Protein AF-A0A966C0I0-F1 (afdb_monomer)

Sequence (164 aa):
MEEDKKNITAEIEAFLFVYGEPLEVKKISKMLSRPLSGGQAKGEKVSEAEVKEAVSELQKKYSEGGGLNLIFSDSPAGQKVQLATKSEFAPLMEEFIKDEFKEDLTPASLETLSLIAYLGPISRAQIDYYRGVNSSFILRNLLMRGLVERYTDPQRANVYFYQA

pLDDT: mean 83.88, std 13.11, range [39.31, 97.12]

Secondary structure (DSSP, 8-state):
-HHHHHHHHHHHHHHHHHH-S-EEHHHHHHHHTSPPTTS--------HHHHHHHHHHHHHHHHHSSSEEEEEEEETTEEEEEEEE-GGGHHHHHHHHHHHT-SPPPHHHHHHHHHHHHH-SEEHHHHHHHHSS--HHHHHHHHHTTS-EEEE-SS-TT-EEEE-

Foldseek 3Di:
DVVVLVVLLVVVVVVQVVVQDWDALVRSQVVLLDDDPPDPDDSDRQDSVSSVVSLVVNQVVVVVDDQKHWDWDADPVGITIHIDGDPVCVVVVVVVLCVVPVDDQDPLLVLLLVCQAVVPQAWQVVSCVVSVHHCVVSVVVCVSNVSKDWDADPVHRVTIGIHD

Nearest PDB structures (foldseek):
  4i98-assembly1_B  TM=5.656E-01  e=8.394E-10  Streptococcus pneumoniae P1031
  2z99-assembly1_A-2  TM=4.935E-01  e=3.083E-09  Mycobacterium tuberculosis
  4i98-assembly1_C  TM=4.651E-01  e=7.942E-09  Streptococcus pneumoniae P1031
  3w6j-assembly1_C  TM=4.905E-01  e=1.352E-08  Geobacillus stearothermophilus
  1t6s-assembly1_A  TM=5.107E-01  e=9.520E-08  Chlorobaculum tepidum TLS

Radius of gyration: 20.02 Å; Cα contacts (8 Å, |Δi|>4): 180; chains: 1; bounding box: 36×40×54 Å

Solvent-accessible surface area (backbone atoms only — not comparable to full-atom values): 9452 Å² total; per-residue (Å²): 108,72,68,58,49,55,50,52,36,52,51,50,51,51,51,37,63,74,63,74,51,76,40,41,50,69,57,49,26,56,56,67,36,47,67,61,94,87,60,99,56,81,71,53,76,49,47,62,64,57,53,53,52,32,51,53,49,50,42,49,56,30,70,77,44,82,65,44,34,71,48,79,45,83,49,101,92,44,54,23,43,27,73,41,70,35,76,89,48,45,69,61,52,50,50,52,50,47,63,76,56,60,66,74,76,49,73,70,44,49,51,53,50,52,48,31,61,72,57,40,80,36,37,62,71,56,54,23,60,77,68,73,46,91,48,66,70,50,52,52,50,37,41,76,70,67,60,33,50,76,47,67,39,93,90,39,83,89,42,52,31,32,34,92

Structure (mmCIF, N/CA/C/O backbone):
data_AF-A0A966C0I0-F1
#
_entry.id   AF-A0A966C0I0-F1
#
loop_
_atom_site.group_PDB
_atom_site.id
_atom_site.type_symbol
_atom_site.label_atom_id
_atom_site.label_alt_id
_atom_site.label_comp_id
_atom_site.label_asym_id
_atom_site.label_entity_id
_atom_site.label_seq_id
_atom_site.pdbx_PDB_ins_code
_atom_site.Cartn_x
_atom_site.Cartn_y
_atom_site.Cartn_z
_atom_site.occupancy
_atom_site.B_iso_or_equiv
_atom_site.auth_seq_id
_atom_site.auth_comp_id
_atom_site.auth_asym_id
_atom_site.auth_atom_id
_atom_site.pdbx_PDB_model_num
ATOM 1 N N . MET A 1 1 ? -9.831 8.844 32.100 1.00 49.19 1 MET A N 1
ATOM 2 C CA . MET A 1 1 ? -10.895 8.444 31.149 1.00 49.19 1 MET A CA 1
ATOM 3 C C . MET A 1 1 ? -10.847 9.255 29.855 1.00 49.19 1 MET A C 1
ATOM 5 O O . MET A 1 1 ? -10.620 8.641 28.827 1.00 49.19 1 MET A O 1
ATOM 9 N N . GLU A 1 2 ? -11.012 10.587 29.849 1.00 46.84 2 GLU A N 1
ATOM 10 C CA . GLU A 1 2 ? -10.865 11.391 28.606 1.00 46.84 2 GLU A CA 1
ATOM 11 C C . GLU A 1 2 ? -9.419 11.462 28.088 1.00 46.84 2 GLU A C 1
ATOM 13 O O . GLU A 1 2 ? -9.184 11.420 26.883 1.00 46.84 2 GLU A O 1
ATOM 18 N N . GLU A 1 3 ? -8.446 11.531 28.995 1.00 55.34 3 GLU A N 1
ATOM 19 C CA . GLU A 1 3 ? -7.019 11.595 28.654 1.00 55.34 3 GLU A CA 1
ATOM 20 C C . GLU A 1 3 ? -6.504 10.258 28.092 1.00 55.34 3 GLU A C 1
ATOM 22 O O . GLU A 1 3 ? -5.783 10.236 27.098 1.00 55.34 3 GLU A O 1
ATOM 27 N N . ASP A 1 4 ? -6.989 9.140 28.644 1.00 58.44 4 ASP A N 1
ATOM 28 C CA . ASP A 1 4 ? -6.677 7.787 28.165 1.00 58.44 4 ASP A CA 1
ATOM 29 C C . ASP A 1 4 ? -7.280 7.521 26.774 1.00 58.44 4 ASP A C 1
ATOM 31 O O . ASP A 1 4 ? -6.615 6.959 25.905 1.00 58.44 4 ASP A O 1
ATOM 35 N N . LYS A 1 5 ? -8.515 7.988 26.521 1.00 59.31 5 LYS A N 1
ATOM 36 C CA . LYS A 1 5 ? -9.158 7.886 25.198 1.00 59.31 5 LYS A CA 1
ATOM 37 C C . LYS A 1 5 ? -8.417 8.696 24.134 1.00 59.31 5 LYS A C 1
ATOM 39 O O . LYS A 1 5 ? -8.161 8.181 23.048 1.00 59.31 5 LYS A O 1
ATOM 44 N N . LYS A 1 6 ? -7.993 9.923 24.462 1.00 62.12 6 LYS A N 1
ATOM 45 C CA . LYS A 1 6 ? -7.154 10.737 23.565 1.00 62.12 6 LYS A CA 1
ATOM 46 C C . LYS A 1 6 ? -5.832 10.053 23.227 1.00 62.12 6 LYS A C 1
ATOM 48 O O . LYS A 1 6 ? -5.375 10.173 22.090 1.00 62.12 6 LYS A O 1
ATOM 53 N N . ASN A 1 7 ? -5.243 9.327 24.178 1.00 79.12 7 ASN A N 1
ATOM 54 C CA . ASN A 1 7 ? -3.992 8.615 23.949 1.00 79.12 7 ASN A CA 1
ATOM 55 C C . ASN A 1 7 ? -4.175 7.438 22.971 1.00 79.12 7 ASN A C 1
ATOM 57 O O . ASN A 1 7 ? -3.423 7.323 22.007 1.00 79.12 7 ASN A O 1
ATOM 61 N N . ILE A 1 8 ? -5.244 6.645 23.121 1.00 82.31 8 ILE A N 1
ATOM 62 C CA . ILE A 1 8 ? -5.560 5.535 22.199 1.00 82.31 8 ILE A CA 1
ATOM 63 C C . ILE A 1 8 ? -5.808 6.047 20.773 1.00 82.31 8 ILE A C 1
ATOM 65 O O . ILE A 1 8 ? -5.295 5.480 19.808 1.00 82.31 8 ILE A O 1
ATOM 69 N N . THR A 1 9 ? -6.567 7.134 20.622 1.00 86.25 9 THR A N 1
ATOM 70 C CA . THR A 1 9 ? -6.848 7.735 19.310 1.00 86.25 9 THR A CA 1
ATOM 71 C C . THR A 1 9 ? -5.561 8.189 18.607 1.00 86.25 9 THR A C 1
ATOM 73 O O . THR A 1 9 ? -5.392 7.936 17.413 1.00 86.25 9 THR A O 1
ATOM 76 N N . ALA A 1 10 ? -4.623 8.793 19.346 1.00 87.19 10 ALA A N 1
ATOM 77 C CA . ALA A 1 10 ? -3.321 9.205 18.819 1.00 87.19 10 ALA A CA 1
ATOM 78 C C . ALA A 1 10 ? -2.415 8.012 18.461 1.00 87.19 10 ALA A C 1
ATOM 80 O O . ALA A 1 10 ? -1.745 8.031 17.427 1.00 87.19 10 ALA A O 1
ATOM 81 N N . GLU A 1 11 ? -2.412 6.953 19.273 1.00 87.56 11 GLU A N 1
ATOM 82 C CA . GLU A 1 11 ? -1.662 5.725 18.984 1.00 87.56 11 GLU A CA 1
ATOM 83 C C . GLU A 1 11 ? -2.174 5.041 17.709 1.00 87.56 11 GLU A C 1
ATOM 85 O O . GLU A 1 11 ? -1.379 4.641 16.856 1.00 87.56 11 GLU A O 1
ATOM 90 N N . ILE A 1 12 ? -3.497 4.954 17.531 1.00 87.94 12 ILE A N 1
ATOM 91 C CA . ILE A 1 12 ? -4.109 4.401 16.314 1.00 87.94 12 ILE A CA 1
ATOM 92 C C . ILE A 1 12 ? -3.737 5.240 15.088 1.00 87.94 12 ILE A C 1
ATOM 94 O O . ILE A 1 12 ? -3.364 4.670 14.062 1.00 87.94 12 ILE A O 1
ATOM 98 N N . GLU A 1 13 ? -3.801 6.570 15.188 1.00 89.94 13 GLU A N 1
ATOM 99 C CA . GLU A 1 13 ? -3.375 7.490 14.124 1.00 89.94 13 GLU A CA 1
ATOM 100 C C . GLU A 1 13 ? -1.916 7.221 13.712 1.00 89.94 13 GLU A C 1
ATOM 102 O O . GLU A 1 13 ? -1.631 7.042 12.525 1.00 89.94 13 GLU A O 1
ATOM 107 N N . ALA A 1 14 ? -1.010 7.076 14.684 1.00 88.81 14 ALA A N 1
ATOM 108 C CA . ALA A 1 14 ? 0.391 6.751 14.426 1.00 88.81 14 ALA A CA 1
ATOM 109 C C . ALA A 1 14 ? 0.567 5.374 13.762 1.00 88.81 14 ALA A C 1
ATOM 111 O O . ALA A 1 14 ? 1.327 5.244 12.799 1.00 88.81 14 ALA A O 1
ATOM 112 N N . PHE A 1 15 ? -0.151 4.344 14.225 1.00 87.75 15 PHE A N 1
ATOM 113 C CA . PHE A 1 15 ? -0.090 3.014 13.614 1.00 87.75 15 PHE A CA 1
ATOM 114 C C . PHE A 1 15 ? -0.594 3.017 12.171 1.00 87.75 15 PHE A C 1
ATOM 116 O O . PHE A 1 15 ? 0.061 2.437 11.304 1.00 87.75 15 PHE A O 1
ATOM 123 N N . LEU A 1 16 ? -1.727 3.668 11.901 1.00 89.56 16 LEU A N 1
ATOM 124 C CA . LEU A 1 16 ? -2.276 3.765 10.549 1.00 89.56 16 LEU A CA 1
ATOM 125 C C . LEU A 1 16 ? -1.327 4.527 9.616 1.00 89.56 16 LEU A C 1
ATOM 127 O O . LEU A 1 16 ? -1.140 4.107 8.474 1.00 89.56 16 LEU A O 1
ATOM 131 N N . PHE A 1 17 ? -0.685 5.593 10.106 1.00 89.81 17 PHE A N 1
ATOM 132 C CA . PHE A 1 17 ? 0.278 6.372 9.326 1.00 89.81 17 PHE A CA 1
ATOM 133 C C . PHE A 1 17 ? 1.535 5.566 8.978 1.00 89.81 17 PHE A C 1
ATOM 135 O O . PHE A 1 17 ? 1.961 5.558 7.826 1.00 89.81 17 PHE A O 1
ATOM 142 N N . VAL A 1 18 ? 2.112 4.850 9.949 1.00 87.38 18 VAL A N 1
ATOM 143 C CA . VAL A 1 18 ? 3.339 4.064 9.736 1.00 87.38 18 VAL A CA 1
ATOM 144 C C . VAL A 1 18 ? 3.099 2.856 8.829 1.00 87.38 18 VAL A C 1
ATOM 146 O O . VAL A 1 18 ? 3.970 2.518 8.030 1.00 87.38 18 VAL A O 1
ATOM 149 N N . TYR A 1 19 ? 1.949 2.185 8.946 1.00 84.62 19 TYR A N 1
ATOM 150 C CA . TYR A 1 19 ? 1.663 1.011 8.117 1.00 84.62 19 TYR A CA 1
ATOM 151 C C . TYR A 1 19 ? 1.333 1.365 6.667 1.00 84.62 19 TYR A C 1
ATOM 153 O O . TYR A 1 19 ? 1.719 0.609 5.780 1.00 84.62 19 TYR A O 1
ATOM 161 N N . GLY A 1 20 ? 0.613 2.465 6.421 1.00 81.69 20 GLY A N 1
ATOM 162 C CA . GLY A 1 20 ? 0.274 2.914 5.064 1.00 81.69 20 GLY A CA 1
ATOM 163 C C . GLY A 1 20 ? -0.576 1.936 4.235 1.00 81.69 20 GLY A C 1
ATOM 164 O O . GLY A 1 20 ? -0.737 2.139 3.038 1.00 81.69 20 GLY A O 1
ATOM 165 N N . GLU A 1 21 ? -1.117 0.881 4.847 1.00 83.31 21 GLU A N 1
ATOM 166 C CA . GLU A 1 21 ? -1.956 -0.148 4.222 1.00 83.31 21 GLU A CA 1
ATOM 167 C C . GLU A 1 21 ? -3.175 -0.445 5.125 1.00 83.31 21 GLU A C 1
ATOM 169 O O . GLU A 1 21 ? -3.108 -0.209 6.338 1.00 83.31 21 GLU A O 1
ATOM 174 N N . PRO A 1 22 ? -4.280 -1.005 4.586 1.00 87.06 22 PRO A N 1
ATOM 175 C CA . PRO A 1 22 ? -5.449 -1.391 5.378 1.00 87.06 22 PRO A CA 1
ATOM 176 C C . PRO A 1 22 ? -5.126 -2.309 6.563 1.00 87.06 22 PRO A C 1
ATOM 178 O O . PRO A 1 22 ? -4.699 -3.455 6.392 1.00 87.06 22 PRO A O 1
ATOM 181 N N . LEU A 1 23 ? -5.418 -1.840 7.780 1.00 88.44 23 LEU A N 1
ATOM 182 C CA . LEU A 1 23 ? -5.233 -2.591 9.020 1.00 88.44 23 LEU A CA 1
ATOM 183 C C . LEU A 1 23 ? -6.557 -3.102 9.582 1.00 88.44 23 LEU A C 1
ATOM 185 O O . LEU A 1 23 ? -7.526 -2.365 9.732 1.00 88.44 23 LEU A O 1
ATOM 189 N N . GLU A 1 24 ? -6.586 -4.377 9.959 1.00 88.75 24 GLU A N 1
ATOM 190 C CA . GLU A 1 24 ? -7.734 -4.977 10.641 1.00 88.75 24 GLU A CA 1
ATOM 191 C C . GLU A 1 24 ? -7.864 -4.466 12.079 1.00 88.75 24 GLU A C 1
ATOM 193 O O . GLU A 1 24 ? -6.884 -4.446 12.827 1.00 88.75 24 GLU A O 1
ATOM 198 N N . VAL A 1 25 ? -9.096 -4.185 12.515 1.00 87.50 25 VAL A N 1
ATOM 199 C CA . VAL A 1 25 ? -9.399 -3.764 13.900 1.00 87.50 25 VAL A CA 1
ATOM 200 C C . VAL A 1 25 ? -8.837 -4.755 14.932 1.00 87.50 25 VAL A C 1
ATOM 202 O O . VAL A 1 25 ? -8.257 -4.358 15.942 1.00 87.50 25 VAL A O 1
ATOM 205 N N . LYS A 1 26 ? -8.909 -6.060 14.636 1.00 86.31 26 LYS A N 1
ATOM 206 C CA . LYS A 1 26 ? -8.334 -7.132 15.468 1.00 86.31 26 LYS A CA 1
ATOM 207 C C . LYS A 1 26 ? -6.817 -7.026 15.603 1.00 86.31 26 LYS A C 1
ATOM 209 O O . LYS A 1 26 ? -6.261 -7.301 16.665 1.00 86.31 26 LYS A O 1
ATOM 214 N N . LYS A 1 27 ? -6.134 -6.669 14.513 1.00 85.12 27 LYS A N 1
ATOM 215 C CA . LYS A 1 27 ? -4.677 -6.513 14.475 1.00 85.12 27 LYS A CA 1
ATOM 216 C C . LYS A 1 27 ? -4.257 -5.278 15.273 1.00 85.12 27 LYS A C 1
ATOM 218 O O . LYS A 1 27 ? -3.313 -5.381 16.049 1.00 85.12 27 LYS A O 1
ATOM 223 N N . ILE A 1 28 ? -5.003 -4.177 15.156 1.00 85.06 28 ILE A N 1
ATOM 224 C CA . ILE A 1 28 ? -4.793 -2.942 15.930 1.00 85.06 28 ILE A CA 1
ATOM 225 C C . ILE A 1 28 ? -4.968 -3.207 17.433 1.00 85.06 28 ILE A C 1
ATOM 227 O O . ILE A 1 28 ? -4.054 -2.936 18.206 1.00 85.06 28 ILE A O 1
ATOM 231 N N . SER A 1 29 ? -6.074 -3.838 17.847 1.00 85.19 29 SER A N 1
ATOM 232 C CA . SER A 1 29 ? -6.313 -4.217 19.254 1.00 85.19 29 SER A CA 1
ATOM 233 C C . SER A 1 29 ? -5.172 -5.071 19.821 1.00 85.19 29 SER A C 1
ATOM 235 O O . SER A 1 29 ? -4.665 -4.804 20.914 1.00 85.19 29 SER A O 1
ATOM 237 N N . LYS A 1 30 ? -4.692 -6.060 19.053 1.00 84.62 30 LYS A N 1
ATOM 238 C CA . LYS A 1 30 ? -3.538 -6.882 19.446 1.00 84.62 30 LYS A CA 1
ATOM 239 C C . LYS A 1 30 ? -2.246 -6.081 19.566 1.00 84.62 30 LYS A C 1
ATOM 241 O O . LYS A 1 30 ? -1.449 -6.414 20.432 1.00 84.62 30 LYS A O 1
ATOM 246 N N . MET A 1 31 ? -2.006 -5.093 18.705 1.00 82.62 31 MET A N 1
ATOM 247 C CA . MET A 1 31 ? -0.800 -4.257 18.752 1.00 82.62 31 MET A CA 1
ATOM 248 C C . MET A 1 31 ? -0.786 -3.349 19.976 1.00 82.62 31 MET A C 1
ATOM 250 O O . MET A 1 31 ? 0.218 -3.328 20.679 1.00 82.62 31 MET A O 1
ATOM 254 N N . LEU A 1 32 ? -1.908 -2.684 20.254 1.00 78.81 32 LEU A N 1
ATOM 255 C CA . LEU A 1 32 ? -2.069 -1.804 21.414 1.00 78.81 32 LEU A CA 1
ATOM 256 C C . LEU A 1 32 ? -2.017 -2.580 22.737 1.00 78.81 32 LEU A C 1
ATOM 258 O O . LEU A 1 32 ? -1.498 -2.094 23.731 1.00 78.81 32 LEU A O 1
ATOM 262 N N . SER A 1 33 ? -2.474 -3.836 22.739 1.00 74.25 33 SER A N 1
ATOM 263 C CA . SER A 1 33 ? -2.410 -4.710 23.919 1.00 74.25 33 SER A CA 1
ATOM 264 C C . SER A 1 33 ? -1.002 -5.254 24.226 1.00 74.25 33 SER A C 1
ATOM 266 O O . SER A 1 33 ? -0.846 -6.024 25.179 1.00 74.25 33 SER A O 1
ATOM 268 N N . ARG A 1 34 ? 0.028 -4.945 23.419 1.00 60.31 34 ARG A N 1
ATOM 269 C CA . ARG A 1 34 ? 1.401 -5.408 23.681 1.00 60.31 34 ARG A CA 1
ATOM 270 C C . ARG A 1 34 ? 2.102 -4.443 24.637 1.00 60.31 34 ARG A C 1
ATOM 272 O O . ARG A 1 34 ? 2.137 -3.251 24.356 1.00 60.31 34 ARG A O 1
ATOM 279 N N . PRO A 1 35 ? 2.745 -4.941 25.707 1.00 53.06 35 PRO A N 1
ATOM 280 C CA . PRO A 1 35 ? 3.567 -4.087 26.551 1.00 53.06 35 PRO A CA 1
ATOM 281 C C . PRO A 1 35 ? 4.733 -3.531 25.724 1.00 53.06 35 PRO A C 1
ATOM 283 O O . PRO A 1 35 ? 5.507 -4.290 25.133 1.00 53.06 35 PRO A O 1
ATOM 286 N N . LEU A 1 36 ? 4.847 -2.204 25.671 1.00 55.00 36 LEU A N 1
ATOM 287 C CA . LEU A 1 36 ? 6.000 -1.525 25.091 1.00 55.00 36 LEU A CA 1
ATOM 288 C C . LEU A 1 36 ? 7.223 -1.830 25.968 1.00 55.00 36 LEU A C 1
ATOM 290 O O . LEU A 1 36 ? 7.238 -1.544 27.166 1.00 55.00 36 LEU A O 1
ATOM 294 N N . SER A 1 37 ? 8.254 -2.439 25.380 1.00 45.53 37 SER A N 1
ATOM 295 C CA . SER A 1 37 ? 9.534 -2.677 26.053 1.00 45.53 37 SER A CA 1
ATOM 296 C C . SER A 1 37 ? 10.188 -1.334 26.385 1.00 45.53 37 SER A C 1
ATOM 298 O O . SER A 1 37 ? 10.845 -0.744 25.534 1.00 45.53 37 SER A O 1
ATOM 300 N N . GLY A 1 38 ? 10.012 -0.857 27.621 1.00 47.25 38 GLY A N 1
ATOM 301 C CA . GLY A 1 38 ? 10.794 0.255 28.175 1.00 47.25 38 GLY A CA 1
ATOM 302 C C . GLY A 1 38 ? 10.025 1.419 28.806 1.00 47.25 38 GLY A C 1
ATOM 303 O O . GLY A 1 38 ? 10.672 2.360 29.250 1.00 47.25 38 GLY A O 1
ATOM 304 N N . GLY A 1 39 ? 8.693 1.382 28.902 1.00 41.28 39 GLY A N 1
ATOM 305 C CA . GLY A 1 39 ? 7.913 2.456 29.532 1.00 41.28 39 GLY A CA 1
ATOM 306 C C . GLY A 1 39 ? 6.821 1.914 30.444 1.00 41.28 39 GLY A C 1
ATOM 307 O O . GLY A 1 39 ? 6.170 0.926 30.116 1.00 41.28 39 GLY A O 1
ATOM 308 N N . GLN A 1 40 ? 6.628 2.550 31.601 1.00 39.31 40 GLN A N 1
ATOM 309 C CA . GLN A 1 40 ? 5.497 2.299 32.494 1.00 39.31 40 GLN A CA 1
ATOM 310 C C . GLN A 1 40 ? 4.189 2.680 31.786 1.00 39.31 40 GLN A C 1
ATOM 312 O O . GLN A 1 40 ? 3.702 3.794 31.926 1.00 39.31 40 GLN A O 1
ATOM 317 N N . ALA A 1 41 ? 3.611 1.765 31.020 1.00 43.19 41 ALA A N 1
ATOM 318 C CA . ALA A 1 41 ? 2.235 1.871 30.565 1.00 43.19 41 ALA A CA 1
ATOM 319 C C . ALA A 1 41 ? 1.615 0.482 30.677 1.00 43.19 41 ALA A C 1
ATOM 321 O O . ALA A 1 41 ? 2.093 -0.486 30.084 1.00 43.19 41 ALA A O 1
ATOM 322 N N . LYS A 1 42 ? 0.617 0.396 31.560 1.00 44.56 42 LYS A N 1
ATOM 323 C CA . LYS A 1 42 ? -0.237 -0.761 31.824 1.00 44.56 42 LYS A CA 1
ATOM 324 C C . LYS A 1 42 ? -0.465 -1.578 30.553 1.00 44.56 42 LYS A C 1
ATOM 326 O O . LYS A 1 42 ? -0.911 -1.043 29.547 1.00 44.56 42 LYS A O 1
ATOM 331 N N . GLY A 1 43 ? -0.266 -2.892 30.651 1.00 47.34 43 GLY A N 1
ATOM 332 C CA . GLY A 1 43 ? -0.859 -3.860 29.729 1.00 47.34 43 GLY A CA 1
ATOM 333 C C . GLY A 1 43 ? -2.381 -3.881 29.887 1.00 47.34 43 GLY A C 1
ATOM 334 O O . GLY A 1 43 ? -2.946 -4.860 30.373 1.00 47.34 43 GLY A O 1
ATOM 335 N N . GLU A 1 44 ? -3.035 -2.771 29.561 1.00 57.94 44 GLU A N 1
ATOM 336 C CA . GLU A 1 44 ? -4.483 -2.660 29.525 1.00 57.94 44 GLU A CA 1
ATOM 337 C C . GLU A 1 44 ? -4.924 -3.298 28.205 1.00 57.94 44 GLU A C 1
ATOM 339 O O . GLU A 1 44 ? -4.492 -2.915 27.119 1.00 57.94 44 GLU A O 1
ATOM 344 N N . LYS A 1 45 ? -5.694 -4.386 28.302 1.00 63.81 45 LYS A N 1
ATOM 345 C CA . LYS A 1 45 ? -6.240 -5.060 27.124 1.00 63.81 45 LYS A CA 1
ATOM 346 C C . LYS A 1 45 ? -7.199 -4.096 26.439 1.00 63.81 45 LYS A C 1
ATOM 348 O O . LYS A 1 45 ? -8.303 -3.906 26.936 1.00 63.81 45 LYS A O 1
ATOM 353 N N . VAL A 1 46 ? -6.798 -3.552 25.297 1.00 73.94 46 VAL A N 1
ATOM 354 C CA . VAL A 1 46 ? -7.671 -2.707 24.481 1.00 73.94 46 VAL A CA 1
ATOM 355 C C . VAL A 1 46 ? -8.638 -3.609 23.724 1.00 73.94 46 VAL A C 1
ATOM 357 O O . VAL A 1 46 ? -8.231 -4.413 22.876 1.00 73.94 46 VAL A O 1
ATOM 360 N N . SER A 1 47 ? -9.924 -3.510 24.043 1.00 80.25 47 SER A N 1
ATOM 361 C CA . SER A 1 47 ? -10.970 -4.289 23.384 1.00 80.25 47 SER A CA 1
ATOM 362 C C . SER A 1 47 ? -11.231 -3.800 21.954 1.00 80.25 47 SER A C 1
ATOM 364 O O . SER A 1 47 ? -11.000 -2.642 21.610 1.00 80.25 47 SER A O 1
ATOM 366 N N . GLU A 1 48 ? -11.767 -4.669 21.091 1.00 81.31 48 GLU A N 1
ATOM 367 C CA . GLU A 1 48 ? -12.164 -4.273 19.728 1.00 81.31 48 GLU A CA 1
ATOM 368 C C . GLU A 1 48 ? -13.241 -3.173 19.722 1.00 81.31 48 GLU A C 1
ATOM 370 O O . GLU A 1 48 ? -13.336 -2.410 18.763 1.00 81.31 48 GLU A O 1
ATOM 375 N N . ALA A 1 49 ? -14.052 -3.087 20.782 1.00 82.94 49 ALA A N 1
ATOM 376 C CA . ALA A 1 49 ? -15.073 -2.057 20.935 1.00 82.94 49 ALA A CA 1
ATOM 377 C C . ALA A 1 49 ? -14.447 -0.671 21.156 1.00 82.94 49 ALA A C 1
ATOM 379 O O . ALA A 1 49 ? -14.851 0.284 20.498 1.00 82.94 49 ALA A O 1
ATOM 380 N N . GLU A 1 50 ? -13.418 -0.583 22.001 1.00 83.94 50 GLU A N 1
ATOM 381 C CA . GLU A 1 50 ? -12.679 0.662 22.247 1.00 83.94 50 GLU A CA 1
ATOM 382 C C . GLU A 1 50 ? -11.942 1.136 20.995 1.00 83.94 50 GLU A C 1
ATOM 384 O O . GLU A 1 50 ? -11.977 2.321 20.676 1.00 83.94 50 GLU A O 1
ATOM 389 N N . VAL A 1 51 ? -11.349 0.212 20.225 1.00 85.25 51 VAL A N 1
ATOM 390 C CA . VAL A 1 51 ? -10.726 0.561 18.937 1.00 85.25 51 VAL A CA 1
ATOM 391 C C . VAL A 1 51 ? -11.761 1.137 17.971 1.00 85.25 51 VAL A C 1
ATOM 393 O O . VAL A 1 51 ? -11.491 2.139 17.318 1.00 85.25 51 VAL A O 1
ATOM 396 N N . LYS A 1 52 ? -12.959 0.546 17.876 1.00 86.50 52 LYS A N 1
ATOM 397 C CA . LYS A 1 52 ? -14.025 1.071 17.005 1.00 86.50 52 LYS A CA 1
ATOM 398 C C . LYS A 1 52 ? -14.512 2.450 17.445 1.00 86.50 52 LYS A C 1
ATOM 400 O O . LYS A 1 52 ? -14.762 3.297 16.590 1.00 86.50 52 LYS A O 1
ATOM 405 N N . GLU A 1 53 ? -14.634 2.678 18.750 1.00 88.06 53 GLU A N 1
ATOM 406 C CA . GLU A 1 53 ? -15.020 3.980 19.298 1.00 88.06 53 GLU A CA 1
ATOM 407 C C . GLU A 1 53 ? -13.954 5.044 18.992 1.00 88.06 53 GLU A C 1
ATOM 409 O O . GLU A 1 53 ? -14.283 6.089 18.430 1.00 88.06 53 GLU A O 1
ATOM 414 N N . ALA A 1 54 ? -12.677 4.741 19.248 1.00 87.38 54 ALA A N 1
ATOM 415 C CA . ALA A 1 54 ? -11.553 5.634 18.965 1.00 87.38 54 ALA A CA 1
ATOM 416 C C . ALA A 1 54 ? -11.404 5.934 17.464 1.00 87.38 54 ALA A C 1
ATOM 418 O O . ALA A 1 54 ? -11.152 7.068 17.066 1.00 87.38 54 ALA A O 1
ATOM 419 N N . VAL A 1 55 ? -11.629 4.941 16.598 1.00 89.50 55 VAL A N 1
ATOM 420 C CA . VAL A 1 55 ? -11.640 5.138 15.140 1.00 89.50 55 VAL A CA 1
ATOM 421 C C . VAL A 1 55 ? -12.809 6.029 14.700 1.00 89.50 55 VAL A C 1
ATOM 423 O O . VAL A 1 55 ? -12.637 6.863 13.813 1.00 89.50 55 VAL A O 1
ATOM 426 N N . SER A 1 56 ? -13.985 5.901 15.323 1.00 89.19 56 SER A N 1
ATOM 427 C CA . SER A 1 56 ? -15.132 6.782 15.059 1.00 89.19 56 SER A CA 1
ATOM 428 C C . SER A 1 56 ? -14.852 8.228 15.489 1.00 89.19 56 SER A C 1
ATOM 430 O O . SER A 1 56 ? -15.206 9.171 14.782 1.00 89.19 56 SER A O 1
ATOM 432 N N . GLU A 1 57 ? -14.171 8.419 16.618 1.00 89.44 57 GLU A N 1
ATOM 433 C CA . GLU A 1 57 ? -13.705 9.735 17.066 1.00 89.44 57 GLU A CA 1
ATOM 434 C C . GLU A 1 57 ? -12.657 10.322 16.108 1.00 89.44 57 GLU A C 1
ATOM 436 O O . GLU A 1 57 ? -12.778 11.474 15.688 1.00 89.44 57 GLU A O 1
ATOM 441 N N . LEU A 1 58 ? -11.681 9.515 15.681 1.00 89.38 58 LEU A N 1
ATOM 442 C CA . LEU A 1 58 ? -10.667 9.917 14.705 1.00 89.38 58 LEU A CA 1
ATOM 443 C C . LEU A 1 58 ? -11.301 10.323 13.366 1.00 89.38 58 LEU A C 1
ATOM 445 O O . LEU A 1 58 ? -10.888 11.303 12.746 1.00 89.38 58 LEU A O 1
ATOM 449 N N . GLN A 1 59 ? -12.357 9.623 12.945 1.00 90.44 59 GLN A N 1
ATOM 450 C CA . GLN A 1 59 ? -13.126 9.977 11.754 1.00 90.44 59 GLN A CA 1
ATOM 451 C C . GLN A 1 59 ? -13.792 11.351 11.893 1.00 90.44 59 GLN A C 1
ATOM 453 O O . GLN A 1 59 ? -13.751 12.147 10.953 1.00 90.44 59 GLN A O 1
ATOM 458 N N . LYS A 1 60 ? -14.379 11.662 13.057 1.00 89.56 60 LYS A N 1
ATOM 459 C CA . LYS A 1 60 ? -14.953 12.991 13.326 1.00 89.56 60 LYS A CA 1
ATOM 460 C C . LYS A 1 60 ? -13.877 14.074 13.302 1.00 89.56 60 LYS A C 1
ATOM 462 O O . LYS A 1 60 ? -14.049 15.065 12.599 1.00 89.56 60 LYS A O 1
ATOM 467 N N . LYS A 1 61 ? -12.732 13.834 13.952 1.00 89.81 61 LYS A N 1
ATOM 468 C CA . LYS A 1 61 ? -11.574 14.747 13.950 1.00 89.81 61 LYS A CA 1
ATOM 469 C C . LYS A 1 61 ? -11.124 15.094 12.525 1.00 89.81 61 LYS A C 1
ATOM 471 O O . LYS A 1 61 ? -10.916 16.263 12.217 1.00 89.81 61 LYS A O 1
ATOM 476 N N . TYR A 1 62 ? -11.013 14.104 11.637 1.00 89.44 62 TYR A N 1
ATOM 477 C CA . TYR A 1 62 ? -10.657 14.352 10.235 1.00 89.44 62 TYR A CA 1
ATOM 478 C C . TYR A 1 62 ? -11.795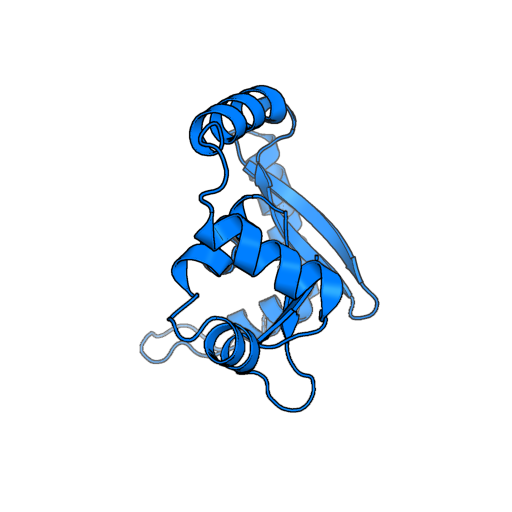 14.958 9.405 1.00 89.44 62 TYR A C 1
ATOM 480 O O . TYR A 1 62 ? -11.541 15.638 8.412 1.00 89.44 62 TYR A O 1
ATOM 488 N N . SER A 1 63 ? -13.050 14.767 9.809 1.00 84.25 63 SER A N 1
ATOM 489 C CA . SER A 1 63 ? -14.191 15.428 9.165 1.00 84.25 63 SER A CA 1
ATOM 490 C C . SER A 1 63 ? -14.207 16.934 9.455 1.00 84.25 63 SER A C 1
ATOM 492 O O . SER A 1 63 ? -14.544 17.716 8.571 1.00 84.25 63 SER A O 1
ATOM 494 N N . GLU A 1 64 ? -13.781 17.350 10.651 1.00 84.12 64 GLU A N 1
ATOM 495 C CA . GLU A 1 64 ? -13.762 18.753 11.095 1.00 84.12 64 GLU A CA 1
ATOM 496 C C . GLU A 1 64 ? -12.632 19.595 10.467 1.00 84.12 64 GLU A C 1
ATOM 498 O O . GLU A 1 64 ? -12.734 20.821 10.423 1.00 84.12 64 GLU A O 1
ATOM 503 N N . GLY A 1 65 ? -11.570 18.976 9.930 1.00 79.00 65 GLY A N 1
ATOM 504 C CA . GLY A 1 65 ? -10.478 19.707 9.278 1.00 79.00 65 GLY A CA 1
ATOM 505 C C . GLY A 1 65 ? -9.368 18.829 8.687 1.00 79.00 65 GLY A C 1
ATOM 506 O O . GLY A 1 65 ? -9.326 17.621 8.894 1.00 79.00 65 GLY A O 1
ATOM 507 N N . GLY A 1 66 ? -8.459 19.440 7.919 1.00 85.06 66 GLY A N 1
ATOM 508 C CA . GLY A 1 66 ? -7.304 18.765 7.303 1.00 85.06 66 GLY A CA 1
ATOM 509 C C . GLY A 1 66 ? -7.600 18.051 5.977 1.00 85.06 66 GLY A C 1
ATOM 510 O O . GLY A 1 66 ? -8.737 18.032 5.507 1.00 85.06 66 GLY A O 1
ATOM 511 N N . GLY A 1 67 ? -6.555 17.484 5.362 1.00 88.31 67 GLY A N 1
ATOM 512 C CA . GLY A 1 67 ? -6.618 16.817 4.051 1.00 88.31 67 GLY A CA 1
ATOM 513 C C . GLY A 1 67 ? -6.760 15.294 4.085 1.00 88.31 67 GLY A C 1
ATOM 514 O O . GLY A 1 67 ? -6.780 14.663 3.031 1.00 88.31 67 GLY A O 1
ATOM 515 N N . LEU A 1 68 ? -6.845 14.705 5.278 1.00 92.06 68 LEU A N 1
ATOM 516 C CA . LEU A 1 68 ? -6.912 13.259 5.491 1.00 92.06 68 LEU A CA 1
ATOM 517 C C . LEU A 1 68 ? -8.336 12.808 5.827 1.00 92.06 68 LEU A C 1
ATOM 519 O O . LEU A 1 68 ? -9.157 13.598 6.286 1.00 92.06 68 LEU A O 1
ATOM 523 N N . ASN A 1 69 ? -8.615 11.533 5.595 1.00 93.00 69 ASN A N 1
ATOM 524 C CA . ASN A 1 69 ? -9.852 10.846 5.934 1.00 93.00 69 ASN A CA 1
ATOM 525 C C . ASN A 1 69 ? -9.552 9.381 6.291 1.00 93.00 69 ASN A C 1
ATOM 527 O O . ASN A 1 69 ? -8.479 8.859 5.986 1.00 93.00 69 ASN A O 1
ATOM 531 N N . LEU A 1 70 ? -1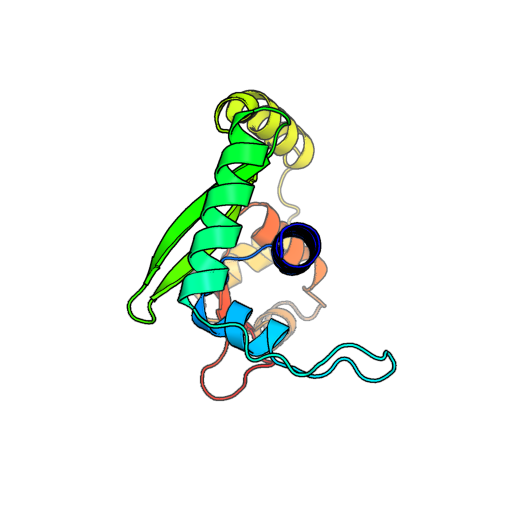0.519 8.704 6.904 1.00 91.56 70 LEU A N 1
ATOM 532 C CA . LEU A 1 70 ? -10.476 7.264 7.133 1.00 91.56 70 LEU A CA 1
ATOM 533 C C . LEU A 1 70 ? -11.382 6.540 6.143 1.00 91.56 70 LEU A C 1
ATOM 535 O O . LEU A 1 70 ? -12.537 6.920 5.948 1.00 91.56 70 LEU A O 1
ATOM 539 N N . ILE A 1 71 ? -10.862 5.466 5.554 1.00 90.25 71 ILE A N 1
ATOM 540 C CA . ILE A 1 71 ? -11.626 4.552 4.706 1.00 90.25 71 ILE A CA 1
ATOM 541 C C . ILE A 1 71 ? -11.786 3.228 5.441 1.00 90.25 71 ILE A C 1
ATOM 543 O O . ILE A 1 71 ? -10.834 2.696 6.020 1.00 90.25 71 ILE A O 1
ATOM 547 N N . PHE A 1 72 ? -13.002 2.694 5.380 1.00 90.06 72 PHE A N 1
ATOM 548 C CA . PHE A 1 72 ? -13.350 1.387 5.912 1.00 90.06 72 PHE A CA 1
ATOM 549 C C . PHE A 1 72 ? -13.507 0.402 4.761 1.00 90.06 72 PHE A C 1
ATOM 551 O O . PHE A 1 72 ? -14.094 0.725 3.729 1.00 90.06 72 PHE A O 1
ATOM 558 N N . SER A 1 73 ? -12.978 -0.803 4.927 1.00 85.06 73 SER A N 1
ATOM 559 C CA . SER A 1 73 ? -13.106 -1.870 3.936 1.00 85.06 73 SER A CA 1
ATOM 560 C C . SER A 1 73 ? -13.448 -3.171 4.638 1.00 85.06 73 SER A C 1
ATOM 562 O O . SER A 1 73 ? -12.754 -3.579 5.571 1.00 85.06 73 SER A O 1
ATOM 564 N N . ASP A 1 74 ? -14.516 -3.825 4.203 1.00 83.38 74 ASP A N 1
ATOM 565 C CA . ASP A 1 74 ? -14.921 -5.103 4.772 1.00 83.38 74 ASP A CA 1
ATOM 566 C C . ASP A 1 74 ? -14.091 -6.244 4.183 1.00 83.38 74 ASP A C 1
ATOM 568 O O . ASP A 1 74 ? -13.805 -6.294 2.987 1.00 83.38 74 ASP A O 1
ATOM 572 N N . SER A 1 75 ? -13.679 -7.177 5.039 1.00 74.94 75 SER A N 1
ATOM 573 C CA . SER A 1 75 ? -12.987 -8.398 4.632 1.00 74.94 75 SER A CA 1
ATOM 574 C C . SER A 1 75 ? -13.550 -9.609 5.378 1.00 74.94 75 SER A C 1
ATOM 576 O O . SER A 1 75 ? -14.114 -9.438 6.463 1.00 74.94 75 SER A O 1
ATOM 578 N N . PRO A 1 76 ? -13.340 -10.844 4.881 1.00 73.56 76 PRO A N 1
ATOM 579 C CA . PRO A 1 76 ? -13.758 -12.058 5.589 1.00 73.56 76 PRO A CA 1
ATOM 580 C C . PRO A 1 76 ? -13.196 -12.171 7.019 1.00 73.56 76 PRO A C 1
ATOM 582 O O . PRO A 1 76 ? -13.794 -12.820 7.873 1.00 73.56 76 PRO A O 1
ATOM 585 N N . ALA A 1 77 ? -12.055 -11.528 7.299 1.00 69.31 77 ALA A N 1
ATOM 586 C CA . ALA A 1 77 ? -11.412 -11.513 8.614 1.00 69.31 77 ALA A CA 1
ATOM 587 C C . ALA A 1 77 ? -11.981 -10.440 9.573 1.00 69.31 77 ALA A C 1
ATOM 589 O O . ALA A 1 77 ? -11.794 -10.531 10.797 1.00 69.31 77 ALA A O 1
ATOM 590 N N . GLY A 1 78 ? -12.707 -9.455 9.034 1.00 78.62 78 GLY A N 1
ATOM 591 C CA . GLY A 1 78 ? -13.290 -8.322 9.749 1.00 78.62 78 GLY A CA 1
ATOM 592 C C . GLY A 1 78 ? -13.112 -6.991 9.010 1.00 78.62 78 GLY A C 1
ATOM 593 O O . GLY A 1 78 ? -12.598 -6.940 7.892 1.00 78.62 78 GLY A O 1
ATOM 594 N N . GLN A 1 79 ? -13.528 -5.908 9.666 1.00 86.19 79 GLN A N 1
ATOM 595 C CA . GLN A 1 79 ? -13.392 -4.542 9.161 1.00 86.19 79 GLN A CA 1
ATOM 596 C C . GLN A 1 79 ? -11.920 -4.101 9.169 1.00 86.19 79 GLN A C 1
ATOM 598 O O . GLN A 1 79 ? -11.210 -4.276 10.169 1.00 86.19 79 GLN A O 1
ATOM 603 N N . LYS A 1 80 ? -11.478 -3.514 8.057 1.00 89.69 80 LYS A N 1
ATOM 604 C CA . LYS A 1 80 ? -10.177 -2.864 7.897 1.00 89.69 80 LYS A CA 1
ATOM 605 C C . LYS A 1 80 ? -10.342 -1.352 7.872 1.00 89.69 80 LYS A C 1
ATOM 607 O O . LYS A 1 80 ? -11.346 -0.848 7.374 1.00 89.69 80 LYS A O 1
ATOM 612 N N . VAL A 1 81 ? -9.346 -0.655 8.402 1.00 91.31 81 VAL A N 1
ATOM 613 C CA . VAL A 1 81 ? -9.272 0.804 8.472 1.00 91.31 81 VAL A CA 1
ATOM 614 C C . VAL A 1 81 ? -7.951 1.242 7.850 1.00 91.31 81 VAL A C 1
ATOM 616 O O . VAL A 1 81 ? -6.915 0.627 8.106 1.00 91.31 81 VAL A O 1
ATOM 619 N N . GLN A 1 82 ? -7.982 2.294 7.038 1.00 91.62 82 GLN A N 1
ATOM 620 C CA . GLN A 1 82 ? -6.788 2.948 6.501 1.00 91.62 82 GLN A CA 1
ATOM 621 C C . GLN A 1 82 ? -6.948 4.463 6.492 1.00 91.62 82 GLN A C 1
ATOM 623 O O . GLN A 1 82 ? -8.062 4.974 6.347 1.00 91.62 82 GLN A O 1
ATOM 628 N N . LEU A 1 83 ? -5.821 5.166 6.604 1.00 92.25 83 LEU A N 1
ATOM 629 C CA . LEU A 1 83 ? -5.750 6.583 6.274 1.00 92.25 83 LEU A CA 1
ATOM 630 C C . LEU A 1 83 ? -5.732 6.753 4.757 1.00 92.25 83 LEU A C 1
ATOM 632 O O . LEU A 1 83 ? -5.059 6.013 4.044 1.00 92.25 83 LEU A O 1
ATOM 636 N N . ALA A 1 84 ? -6.452 7.757 4.285 1.00 90.56 84 ALA A N 1
ATOM 637 C CA . ALA A 1 84 ? -6.451 8.190 2.900 1.00 90.56 84 ALA A CA 1
ATOM 638 C C . ALA A 1 84 ? -6.544 9.715 2.838 1.00 90.56 84 ALA A C 1
ATOM 640 O O . ALA A 1 84 ? -6.840 10.376 3.833 1.00 90.56 84 ALA A O 1
ATOM 641 N N . THR A 1 85 ? -6.306 10.292 1.667 1.00 91.56 85 THR A N 1
ATOM 642 C CA . THR A 1 85 ? -6.609 11.704 1.418 1.00 91.56 85 THR A CA 1
ATOM 643 C C . THR A 1 85 ? -8.117 11.902 1.236 1.00 91.56 85 THR A C 1
ATOM 645 O O . THR A 1 85 ? -8.841 10.985 0.838 1.00 91.56 85 THR A O 1
ATOM 648 N N . LYS A 1 86 ? -8.629 13.100 1.546 1.00 92.00 86 LYS A N 1
ATOM 649 C CA . LYS A 1 86 ? -10.024 13.449 1.237 1.00 92.00 86 LYS A CA 1
ATOM 650 C C . LYS A 1 86 ? -10.227 13.487 -0.274 1.00 92.00 86 LYS A C 1
ATOM 652 O O . LYS A 1 86 ? -9.375 13.984 -1.010 1.00 92.00 86 LYS A O 1
ATOM 657 N N . SER A 1 87 ? -11.403 13.046 -0.718 1.00 88.88 87 SER A N 1
ATOM 658 C CA . SER A 1 87 ? -11.793 13.032 -2.133 1.00 88.88 87 SER A CA 1
ATOM 659 C C . SER A 1 87 ? -11.769 14.419 -2.782 1.00 88.88 87 SER A C 1
ATOM 661 O O . SER A 1 87 ? -11.554 14.523 -3.982 1.00 88.88 87 SER A O 1
ATOM 663 N N . GLU A 1 88 ? -11.934 15.487 -1.999 1.00 91.12 88 GLU A N 1
ATOM 664 C CA . GLU A 1 88 ? -11.828 16.880 -2.459 1.00 91.12 88 GLU A CA 1
ATOM 665 C C . GLU A 1 88 ? -10.437 17.220 -3.023 1.00 91.12 88 GLU A C 1
ATOM 667 O O . GLU A 1 88 ? -10.323 18.060 -3.912 1.00 91.12 88 GLU A O 1
ATOM 672 N N . PHE A 1 89 ? -9.383 16.536 -2.560 1.00 90.75 89 PHE A N 1
ATOM 673 C CA . PHE A 1 89 ? -8.018 16.708 -3.065 1.00 90.75 89 PHE A CA 1
ATOM 674 C C . PHE A 1 89 ? -7.680 15.756 -4.214 1.00 90.75 89 PHE A C 1
ATOM 676 O O . PHE A 1 89 ? -6.546 15.780 -4.687 1.00 90.75 89 PHE A O 1
ATOM 683 N N . ALA A 1 90 ? -8.622 14.932 -4.690 1.00 88.00 90 ALA A N 1
ATOM 684 C CA . ALA A 1 90 ? -8.360 13.999 -5.784 1.00 88.00 90 ALA A CA 1
ATOM 685 C C . ALA A 1 90 ? -7.798 14.690 -7.045 1.00 88.00 90 ALA A C 1
ATOM 687 O O . ALA A 1 90 ? -6.778 14.211 -7.535 1.00 88.00 90 ALA A O 1
ATOM 688 N N . PRO A 1 91 ? -8.324 15.843 -7.520 1.00 90.94 91 PRO A N 1
ATOM 689 C CA . PRO A 1 91 ? -7.755 16.520 -8.690 1.00 90.94 91 PRO A CA 1
ATOM 690 C C . PRO A 1 91 ? -6.300 16.966 -8.486 1.00 90.94 91 PRO A C 1
ATOM 692 O O . PRO A 1 91 ? -5.476 16.803 -9.381 1.00 90.94 91 PRO A O 1
ATOM 695 N N . LEU A 1 92 ? -5.969 17.471 -7.290 1.00 89.62 92 LEU A N 1
ATOM 696 C CA . LEU A 1 92 ? -4.608 17.879 -6.926 1.00 89.62 92 LEU A CA 1
ATOM 697 C C . LEU A 1 92 ? -3.659 16.674 -6.889 1.00 89.62 92 LEU A C 1
ATOM 699 O O . LEU A 1 92 ? -2.544 16.746 -7.397 1.00 89.62 92 LEU A O 1
ATOM 703 N N . MET A 1 93 ? -4.105 15.566 -6.287 1.00 88.06 93 MET A N 1
ATOM 704 C CA . MET A 1 93 ? -3.322 14.332 -6.235 1.00 88.06 93 MET A CA 1
ATOM 705 C C . MET A 1 93 ? -3.129 13.745 -7.634 1.00 88.06 93 MET A C 1
ATOM 707 O O . MET A 1 93 ? -2.039 13.285 -7.942 1.00 88.06 93 MET A O 1
ATOM 711 N N . GLU A 1 94 ? -4.146 13.786 -8.497 1.00 84.31 94 GLU A N 1
ATOM 712 C CA . GLU A 1 94 ? -4.034 13.326 -9.882 1.00 84.31 94 GLU A CA 1
ATOM 713 C C . GLU A 1 94 ? -3.027 14.139 -10.695 1.00 84.31 94 GLU A C 1
ATOM 715 O O . GLU A 1 94 ? -2.258 13.549 -11.447 1.00 84.31 94 GLU A O 1
ATOM 720 N N . GLU A 1 95 ? -3.033 15.468 -10.582 1.00 86.62 95 GLU A N 1
ATOM 721 C CA . GLU A 1 95 ? -2.068 16.331 -11.272 1.00 86.62 95 GLU A CA 1
ATOM 722 C C . GLU A 1 95 ? -0.645 16.066 -10.775 1.00 86.62 95 GLU A C 1
ATOM 724 O O . GLU A 1 95 ? 0.247 15.816 -11.580 1.00 86.62 95 GLU A O 1
ATOM 729 N N . PHE A 1 96 ? -0.461 15.981 -9.454 1.00 83.25 96 PHE A N 1
ATOM 730 C CA . PHE A 1 96 ? 0.820 15.622 -8.850 1.00 83.25 96 PHE A CA 1
ATOM 731 C C . PHE A 1 96 ? 1.322 14.248 -9.321 1.00 83.25 96 PHE A C 1
ATOM 733 O O . PHE A 1 96 ? 2.469 14.111 -9.732 1.00 83.25 96 PHE A O 1
ATOM 740 N N . ILE A 1 97 ? 0.455 13.232 -9.314 1.00 79.81 97 ILE A N 1
ATOM 741 C CA . ILE A 1 97 ? 0.767 11.878 -9.794 1.00 79.81 97 ILE A CA 1
ATOM 742 C C . ILE A 1 97 ? 1.109 11.897 -11.290 1.00 79.81 97 ILE A C 1
ATOM 744 O O . ILE A 1 97 ? 2.041 11.214 -11.713 1.00 79.81 97 ILE A O 1
ATOM 748 N N . LYS A 1 98 ? 0.375 12.669 -12.103 1.00 77.69 98 LYS A N 1
ATOM 749 C CA . LYS A 1 98 ? 0.639 12.816 -13.542 1.00 77.69 98 LYS A CA 1
ATOM 750 C C . LYS A 1 98 ? 1.987 13.468 -13.802 1.00 77.69 98 LYS A C 1
ATOM 752 O O . LYS A 1 98 ? 2.684 13.001 -14.694 1.00 77.69 98 LYS A O 1
ATOM 757 N N . ASP A 1 99 ? 2.355 14.499 -13.047 1.00 77.44 99 ASP A N 1
ATOM 758 C CA . ASP A 1 99 ? 3.653 15.159 -13.183 1.00 77.44 99 ASP A CA 1
ATOM 759 C C . ASP A 1 99 ? 4.802 14.256 -12.712 1.00 77.44 99 ASP A C 1
ATOM 761 O O . ASP A 1 99 ? 5.796 14.119 -13.425 1.00 77.44 99 ASP A O 1
ATOM 765 N N . GLU A 1 100 ? 4.636 13.556 -11.586 1.00 72.25 100 GLU A N 1
ATOM 766 C CA . GLU A 1 100 ? 5.638 12.625 -11.042 1.00 72.25 100 GLU A CA 1
ATOM 767 C C . GLU A 1 100 ? 5.855 11.399 -11.954 1.00 72.25 100 GLU A C 1
ATOM 769 O O . GLU A 1 100 ? 6.962 10.869 -12.068 1.00 72.25 100 GLU A O 1
ATOM 774 N N . PHE A 1 101 ? 4.808 10.940 -12.650 1.00 71.19 101 PHE A N 1
ATOM 775 C CA . PHE A 1 101 ? 4.873 9.800 -13.574 1.00 71.19 101 PHE A CA 1
ATOM 776 C C . PHE A 1 101 ? 4.847 10.179 -15.053 1.00 71.19 101 PHE A C 1
ATOM 778 O O . PHE A 1 101 ? 4.682 9.298 -15.900 1.00 71.19 101 PHE A O 1
ATOM 785 N N . LYS A 1 102 ? 5.062 11.458 -15.377 1.00 70.31 102 LYS A N 1
ATOM 786 C CA . LYS A 1 102 ? 5.104 11.957 -16.758 1.00 70.31 102 LYS A CA 1
ATOM 787 C C . LYS A 1 102 ? 6.237 11.347 -17.570 1.00 70.31 102 LYS A C 1
ATOM 789 O O . LYS A 1 102 ? 6.152 11.279 -18.792 1.00 70.31 102 LYS A O 1
ATOM 794 N N . GLU A 1 103 ? 7.308 10.932 -16.899 1.00 78.69 103 GLU A N 1
ATOM 795 C CA . GLU A 1 103 ? 8.428 10.281 -17.561 1.00 78.69 103 GLU A CA 1
ATOM 796 C C . GLU A 1 103 ? 8.017 8.909 -18.095 1.00 78.69 103 GLU A C 1
ATOM 798 O O . GLU A 1 103 ? 7.508 8.052 -17.356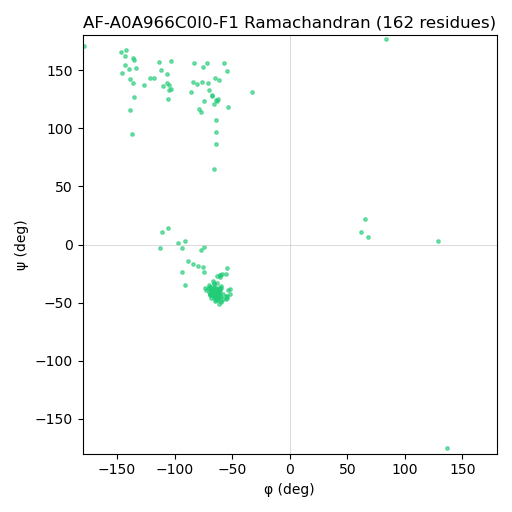 1.00 78.69 103 GLU A O 1
ATOM 803 N N . ASP A 1 104 ? 8.292 8.690 -19.378 1.00 84.25 104 ASP A N 1
ATOM 804 C CA . ASP A 1 104 ? 8.095 7.403 -20.028 1.00 84.25 104 ASP A CA 1
ATOM 805 C C . ASP A 1 104 ? 8.831 6.286 -19.281 1.00 84.25 104 ASP A C 1
ATOM 807 O O . ASP A 1 104 ? 9.891 6.470 -18.671 1.00 84.25 104 ASP A O 1
ATOM 811 N N . LEU A 1 105 ? 8.267 5.078 -19.338 1.00 88.69 105 LEU A N 1
ATOM 812 C CA . LEU A 1 105 ? 8.956 3.909 -18.813 1.00 88.69 105 LEU A CA 1
ATOM 813 C C . LEU A 1 105 ? 10.247 3.690 -19.603 1.00 88.69 105 LEU A C 1
ATOM 815 O O . LEU A 1 105 ? 10.233 3.522 -20.821 1.00 88.69 105 LEU A O 1
ATOM 819 N N . THR A 1 106 ? 11.367 3.629 -18.886 1.00 92.12 106 THR A N 1
ATOM 820 C CA . THR A 1 106 ? 12.647 3.257 -19.494 1.00 92.12 106 THR A CA 1
ATOM 821 C C . THR A 1 106 ? 12.554 1.874 -20.159 1.00 92.12 106 THR A C 1
ATOM 823 O O . THR A 1 106 ? 11.754 1.039 -19.721 1.00 92.12 106 THR A O 1
ATOM 826 N N . PRO A 1 107 ? 13.414 1.559 -21.146 1.00 94.12 107 PRO A N 1
ATOM 827 C CA . PRO A 1 107 ? 13.459 0.227 -21.751 1.00 94.12 107 PRO A CA 1
ATOM 828 C C . PRO A 1 107 ? 13.596 -0.908 -20.722 1.00 94.12 107 PRO A C 1
ATOM 830 O O . PRO A 1 107 ? 12.926 -1.930 -20.834 1.00 94.12 107 PRO A O 1
ATOM 833 N N . ALA A 1 108 ? 14.387 -0.699 -19.663 1.00 94.19 108 ALA A N 1
ATOM 834 C CA . ALA A 1 108 ? 14.545 -1.655 -18.566 1.00 94.19 108 ALA A CA 1
ATOM 835 C C . ALA A 1 108 ? 13.252 -1.849 -17.748 1.00 94.19 108 ALA A C 1
ATOM 837 O O . ALA A 1 108 ? 12.946 -2.959 -17.300 1.00 94.19 108 ALA A O 1
ATOM 838 N N . SER A 1 109 ? 12.478 -0.775 -17.558 1.00 94.50 109 SER A N 1
ATOM 839 C CA . SER A 1 109 ? 11.174 -0.837 -16.893 1.00 94.50 109 SER A CA 1
ATOM 840 C C . SER A 1 109 ? 10.140 -1.572 -17.741 1.00 94.50 109 SER A C 1
ATOM 842 O O . SER A 1 109 ? 9.417 -2.409 -17.206 1.00 94.50 109 SER A O 1
ATOM 844 N N . LEU A 1 110 ? 10.104 -1.309 -19.051 1.00 96.06 110 LEU A N 1
ATOM 845 C CA . LEU A 1 110 ? 9.221 -1.999 -19.997 1.00 96.06 110 LEU A CA 1
ATOM 846 C C . LEU A 1 110 ? 9.542 -3.489 -20.104 1.00 96.06 110 LEU A C 1
ATOM 848 O O . LEU A 1 110 ? 8.628 -4.309 -20.106 1.00 96.06 110 LEU A O 1
ATOM 852 N N . GLU A 1 111 ? 10.823 -3.850 -20.142 1.00 95.50 111 GLU A N 1
ATOM 853 C CA . GLU A 1 111 ? 11.270 -5.243 -20.119 1.00 95.50 111 GLU A CA 1
ATOM 854 C C . GLU A 1 111 ? 10.792 -5.955 -18.845 1.00 95.50 111 GLU A C 1
ATOM 856 O O . GLU A 1 111 ? 10.184 -7.023 -18.915 1.00 95.50 111 GLU A O 1
ATOM 861 N N . THR A 1 112 ? 11.000 -5.333 -17.680 1.00 96.94 112 THR A N 1
ATOM 862 C CA . THR A 1 112 ? 10.557 -5.887 -16.391 1.00 96.94 112 THR A CA 1
ATOM 863 C C . THR A 1 112 ? 9.039 -6.047 -16.341 1.00 96.94 112 THR A C 1
ATOM 865 O O . THR A 1 112 ? 8.547 -7.093 -15.925 1.00 96.94 112 THR A O 1
ATOM 868 N N . LEU A 1 113 ? 8.294 -5.032 -16.785 1.00 97.00 113 LEU A N 1
ATOM 869 C CA . LEU A 1 113 ? 6.834 -5.063 -16.817 1.00 97.00 113 LEU A CA 1
ATOM 870 C C . LEU A 1 113 ? 6.316 -6.150 -17.764 1.00 97.00 113 LEU A C 1
ATOM 872 O O . LEU A 1 113 ? 5.435 -6.914 -17.388 1.00 97.00 113 LEU A O 1
ATOM 876 N N . SER A 1 114 ? 6.902 -6.268 -18.957 1.00 96.81 114 SER A N 1
ATOM 877 C CA . SER A 1 114 ? 6.537 -7.296 -19.942 1.00 96.81 114 SER A CA 1
ATOM 878 C C . SER A 1 114 ? 6.764 -8.702 -19.392 1.00 96.81 114 SER A C 1
ATOM 880 O O . SER A 1 114 ? 5.943 -9.596 -19.591 1.00 96.81 114 SER A O 1
ATOM 882 N N . LEU A 1 115 ? 7.858 -8.890 -18.652 1.00 97.00 115 LEU A N 1
ATOM 883 C CA . LEU A 1 115 ? 8.166 -10.159 -18.013 1.00 97.00 115 LEU A CA 1
ATOM 884 C C . LEU A 1 115 ? 7.130 -10.526 -16.945 1.00 97.00 115 LEU A C 1
ATOM 886 O O . LEU A 1 115 ? 6.672 -11.665 -16.909 1.00 97.00 115 LEU A O 1
ATOM 890 N N . ILE A 1 116 ? 6.730 -9.566 -16.108 1.00 97.12 116 ILE A N 1
ATOM 891 C CA . ILE A 1 116 ? 5.684 -9.766 -15.093 1.00 97.12 116 ILE A CA 1
ATOM 892 C C . ILE A 1 116 ? 4.324 -10.023 -15.754 1.00 97.12 116 ILE A C 1
ATOM 894 O O . ILE A 1 116 ? 3.601 -10.906 -15.309 1.00 97.12 116 ILE A O 1
ATOM 898 N N . ALA A 1 117 ? 3.989 -9.313 -16.831 1.00 96.25 117 ALA A N 1
ATOM 899 C CA . ALA A 1 117 ? 2.726 -9.495 -17.543 1.00 96.25 117 ALA A CA 1
ATOM 900 C C . ALA A 1 117 ? 2.612 -10.878 -18.209 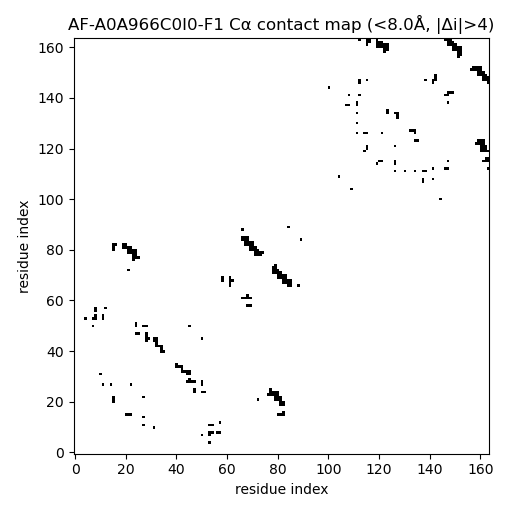1.00 96.25 117 ALA A C 1
ATOM 902 O O . ALA A 1 117 ? 1.523 -11.442 -18.270 1.00 96.25 117 ALA A O 1
ATOM 903 N N . TYR A 1 118 ? 3.726 -11.437 -18.698 1.00 96.81 118 TYR A N 1
ATOM 904 C CA . TYR A 1 118 ? 3.721 -12.732 -19.386 1.00 96.81 118 TYR A CA 1
ATOM 905 C C . TYR A 1 118 ? 3.949 -13.931 -18.453 1.00 96.81 118 TYR A C 1
ATOM 907 O O . TYR A 1 118 ? 3.400 -15.005 -18.687 1.00 96.81 118 TYR A O 1
ATOM 915 N N . LEU A 1 119 ? 4.773 -13.771 -17.412 1.00 95.56 119 LEU A N 1
ATOM 916 C CA . LEU A 1 119 ? 5.190 -14.861 -16.516 1.00 95.56 119 LEU A CA 1
ATOM 917 C C . LEU A 1 119 ? 4.649 -14.732 -15.087 1.00 95.56 119 LEU A C 1
ATOM 919 O O . LEU A 1 119 ? 4.914 -15.603 -14.259 1.00 95.56 119 LEU A O 1
ATOM 923 N N . GLY A 1 120 ? 3.934 -13.651 -14.774 1.00 91.00 120 GLY A N 1
ATOM 924 C CA . GLY A 1 120 ? 3.277 -13.465 -13.487 1.00 91.00 120 GLY A CA 1
ATOM 925 C C . GLY A 1 120 ? 2.230 -14.558 -13.244 1.00 91.00 120 GLY A C 1
ATOM 926 O O . GLY A 1 120 ? 1.529 -14.943 -14.180 1.00 91.00 120 GLY A O 1
ATOM 927 N N . PRO A 1 121 ? 2.086 -15.073 -12.012 1.00 93.75 121 PRO A N 1
ATOM 928 C CA . PRO A 1 121 ? 2.728 -14.648 -10.769 1.00 93.75 121 PRO A CA 1
ATOM 929 C C . PRO A 1 121 ? 4.222 -15.028 -10.630 1.00 93.75 121 PRO A C 1
ATOM 931 O O . PRO A 1 121 ? 4.567 -16.207 -10.661 1.00 93.75 121 PRO A O 1
ATOM 934 N N . ILE A 1 122 ? 5.126 -14.053 -10.416 1.00 95.06 122 ILE A N 1
ATOM 935 C CA . ILE A 1 122 ? 6.591 -14.283 -10.403 1.00 95.06 122 ILE A CA 1
ATOM 936 C C . ILE A 1 122 ? 7.329 -13.521 -9.287 1.00 95.06 122 ILE A C 1
ATOM 938 O O . ILE A 1 122 ? 6.988 -12.391 -8.951 1.00 95.06 122 ILE A O 1
ATOM 942 N N . SER A 1 123 ? 8.352 -14.129 -8.680 1.00 94.62 123 SER A N 1
ATOM 943 C CA . SER A 1 123 ? 9.135 -13.508 -7.596 1.00 94.62 123 SER A CA 1
ATOM 944 C C . SER A 1 123 ? 10.242 -12.579 -8.110 1.00 94.62 123 SER A C 1
ATOM 946 O O . SER A 1 123 ? 10.778 -12.788 -9.199 1.00 94.62 123 SER A O 1
ATOM 948 N N . ARG A 1 124 ? 10.687 -11.612 -7.287 1.00 94.06 124 ARG A N 1
ATOM 949 C CA . ARG A 1 124 ? 11.825 -10.728 -7.639 1.00 94.06 124 ARG A CA 1
ATOM 950 C C . ARG A 1 124 ? 13.063 -11.517 -8.070 1.00 94.06 124 ARG A C 1
ATOM 952 O O . ARG A 1 124 ? 13.712 -11.143 -9.034 1.00 94.06 124 ARG A O 1
ATOM 959 N 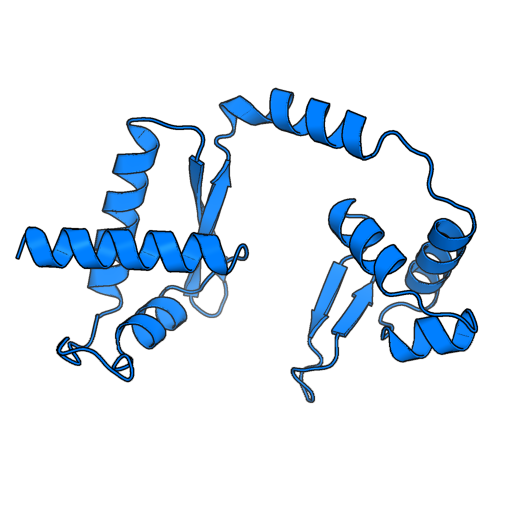N . ALA A 1 125 ? 13.382 -12.602 -7.365 1.00 92.62 125 ALA A N 1
ATOM 960 C CA . ALA A 1 125 ? 14.565 -13.407 -7.663 1.00 92.62 125 ALA A CA 1
ATOM 961 C C . ALA A 1 125 ? 14.516 -14.013 -9.075 1.00 92.62 125 ALA A C 1
ATOM 963 O O . ALA A 1 125 ? 15.534 -14.066 -9.756 1.00 92.62 125 ALA A O 1
ATOM 964 N N . GLN A 1 126 ? 13.334 -14.435 -9.530 1.00 94.94 126 GLN A N 1
ATOM 965 C CA . GLN A 1 126 ? 13.155 -14.944 -10.889 1.00 94.94 126 GLN A CA 1
ATOM 966 C C . GLN A 1 126 ? 13.216 -13.811 -11.921 1.00 94.94 126 GLN A C 1
ATOM 968 O O . GLN A 1 126 ? 13.827 -13.986 -12.968 1.00 94.94 126 GLN A O 1
ATOM 973 N N . ILE A 1 127 ? 12.647 -12.640 -11.620 1.00 96.44 127 ILE A N 1
ATOM 974 C CA . ILE A 1 127 ? 12.751 -11.452 -12.484 1.00 96.44 127 ILE A CA 1
ATOM 975 C C . ILE A 1 127 ? 14.222 -11.060 -12.675 1.00 96.44 127 ILE A C 1
ATOM 977 O O . ILE A 1 127 ? 14.672 -10.896 -13.807 1.00 96.44 127 ILE A O 1
ATOM 981 N N . ASP A 1 128 ? 14.983 -10.967 -11.582 1.00 96.12 128 ASP A N 1
ATOM 982 C CA . ASP A 1 128 ? 16.417 -10.663 -11.610 1.00 96.12 128 ASP A CA 1
ATOM 983 C C . ASP A 1 128 ? 17.199 -11.727 -12.396 1.00 96.12 128 ASP A C 1
ATOM 985 O O . ASP A 1 128 ? 18.118 -11.388 -13.136 1.00 96.12 128 ASP A O 1
ATOM 989 N N . TYR A 1 129 ? 16.817 -13.005 -12.277 1.00 96.38 129 TYR A N 1
ATOM 990 C CA . TYR A 1 129 ? 17.422 -14.100 -13.038 1.00 96.38 129 TYR A CA 1
ATOM 991 C C . TYR A 1 129 ? 17.205 -13.948 -14.547 1.00 96.38 129 TYR A C 1
ATOM 993 O O . TYR A 1 129 ? 18.164 -14.040 -15.308 1.00 96.38 129 TYR A O 1
ATOM 1001 N N . TYR A 1 130 ? 15.976 -13.671 -14.986 1.00 95.62 130 TYR A N 1
ATOM 1002 C CA . TYR A 1 130 ? 15.686 -13.497 -16.410 1.00 95.62 130 TYR A CA 1
ATOM 1003 C C . TYR A 1 130 ? 16.301 -12.223 -16.994 1.00 95.62 130 TYR A C 1
ATOM 1005 O O . TYR A 1 130 ? 16.763 -12.240 -18.131 1.00 95.62 130 TYR A O 1
ATOM 1013 N N . ARG A 1 131 ? 16.329 -11.128 -16.226 1.00 95.31 131 ARG A N 1
ATOM 1014 C CA . ARG A 1 131 ? 16.931 -9.858 -16.660 1.00 95.31 131 ARG A CA 1
ATOM 1015 C C . ARG A 1 131 ? 18.454 -9.828 -16.534 1.00 95.31 131 ARG A C 1
ATOM 1017 O O . ARG A 1 131 ? 19.102 -8.957 -17.105 1.00 95.31 131 ARG A O 1
ATOM 1024 N N . GLY A 1 132 ? 19.031 -10.722 -15.733 1.00 93.31 132 GLY A N 1
ATOM 1025 C CA . GLY A 1 132 ? 20.461 -10.754 -15.424 1.00 93.31 132 GLY A CA 1
ATOM 1026 C C . GLY A 1 132 ? 20.962 -9.578 -14.573 1.00 93.31 132 GLY A C 1
ATOM 1027 O O . GLY A 1 132 ? 22.167 -9.455 -14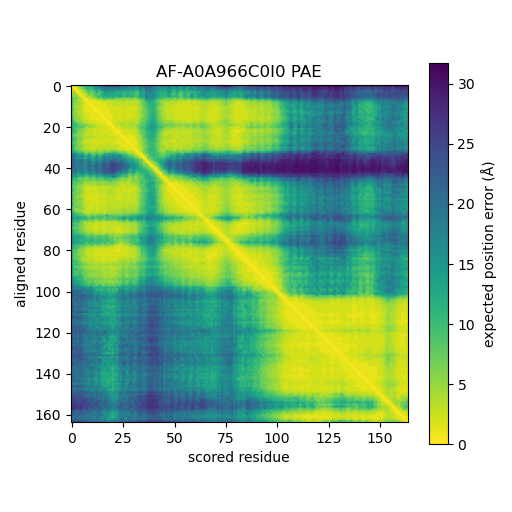.360 1.00 93.31 132 GLY A O 1
ATOM 1028 N N . VAL A 1 133 ? 20.073 -8.707 -14.083 1.00 94.12 133 VAL A N 1
ATOM 1029 C CA . VAL A 1 133 ? 20.405 -7.508 -13.296 1.00 94.12 133 VAL A CA 1
ATOM 1030 C C . VAL A 1 133 ? 19.371 -7.259 -12.196 1.00 94.12 133 VAL A C 1
ATOM 1032 O O . VAL A 1 133 ? 18.252 -7.764 -12.246 1.00 94.12 133 VAL A O 1
ATOM 1035 N N . ASN A 1 134 ? 19.730 -6.445 -11.199 1.00 92.81 134 ASN A N 1
ATOM 1036 C CA . ASN A 1 134 ? 18.837 -6.110 -10.090 1.00 92.81 134 ASN A CA 1
ATOM 1037 C C . ASN A 1 134 ? 17.638 -5.261 -10.554 1.00 92.81 134 ASN A C 1
ATOM 1039 O O . ASN A 1 134 ? 17.810 -4.205 -11.162 1.00 92.81 134 ASN A O 1
ATOM 1043 N N . SER A 1 135 ? 16.427 -5.687 -10.195 1.00 94.75 135 SER A N 1
ATOM 1044 C CA . SER A 1 135 ? 15.165 -5.061 -10.614 1.00 94.75 135 SER A CA 1
ATOM 1045 C C . SER A 1 135 ? 14.421 -4.362 -9.472 1.00 94.75 135 SER A C 1
ATOM 1047 O O . SER A 1 135 ? 13.277 -3.952 -9.640 1.00 94.75 135 SER A O 1
ATOM 1049 N N . SER A 1 136 ? 15.039 -4.187 -8.298 1.00 92.56 136 SER A N 1
ATOM 1050 C CA . SER A 1 136 ? 14.347 -3.691 -7.092 1.00 92.56 136 SER A CA 1
ATOM 1051 C C . SER A 1 136 ? 13.786 -2.278 -7.260 1.00 92.56 136 SER A C 1
ATOM 1053 O O . SER A 1 136 ? 12.649 -2.012 -6.874 1.00 92.56 136 SER A O 1
ATOM 1055 N N . PHE A 1 137 ? 14.572 -1.369 -7.846 1.00 92.00 137 PHE A N 1
ATOM 1056 C CA . PHE A 1 137 ? 14.138 0.011 -8.074 1.00 92.00 137 PHE A CA 1
ATOM 1057 C C . PHE A 1 137 ? 13.033 0.092 -9.133 1.00 92.00 137 PHE A C 1
ATOM 1059 O O . PHE A 1 137 ? 12.072 0.842 -8.970 1.00 92.00 137 PHE A O 1
ATOM 1066 N N . ILE A 1 138 ? 13.141 -0.718 -10.188 1.00 94.69 138 ILE A N 1
ATOM 1067 C CA . ILE A 1 138 ? 12.134 -0.796 -11.249 1.00 94.69 138 ILE A CA 1
ATOM 1068 C C . ILE A 1 138 ? 10.816 -1.318 -10.677 1.00 94.69 138 ILE A C 1
ATOM 1070 O O . ILE A 1 138 ? 9.787 -0.683 -10.866 1.00 94.69 138 ILE A O 1
ATOM 1074 N N . LEU A 1 139 ? 10.851 -2.403 -9.900 1.00 95.00 139 LEU A N 1
ATOM 1075 C CA . LEU A 1 139 ? 9.667 -2.955 -9.238 1.00 95.00 139 LEU A CA 1
ATOM 1076 C C . LEU A 1 139 ? 8.994 -1.942 -8.314 1.00 95.00 139 LEU A C 1
ATOM 1078 O O . LEU A 1 139 ? 7.775 -1.811 -8.346 1.00 95.00 139 LEU A O 1
ATOM 1082 N N . ARG A 1 140 ? 9.772 -1.184 -7.530 1.00 91.38 140 ARG A N 1
ATOM 1083 C CA . ARG A 1 140 ? 9.224 -0.109 -6.692 1.00 91.38 140 ARG A CA 1
ATOM 1084 C C . ARG A 1 140 ? 8.507 0.947 -7.536 1.00 91.38 140 ARG A C 1
ATOM 1086 O O . ARG A 1 140 ? 7.410 1.347 -7.173 1.00 91.38 140 ARG A O 1
ATOM 1093 N N . ASN A 1 141 ? 9.096 1.383 -8.648 1.00 90.62 141 ASN A N 1
ATOM 1094 C CA . ASN A 1 141 ? 8.464 2.361 -9.537 1.00 90.62 141 ASN A CA 1
ATOM 1095 C C . ASN A 1 141 ? 7.203 1.821 -10.210 1.00 90.62 141 ASN A C 1
ATOM 1097 O O . ASN A 1 141 ? 6.203 2.527 -10.258 1.00 90.62 141 ASN A O 1
ATOM 1101 N N . LEU A 1 142 ? 7.227 0.575 -10.688 1.00 93.31 142 LEU A N 1
ATOM 1102 C CA . LEU A 1 142 ? 6.055 -0.056 -11.294 1.00 93.31 142 LEU A CA 1
ATOM 1103 C C . LEU A 1 142 ? 4.906 -0.196 -10.281 1.00 93.31 142 LEU A C 1
ATOM 1105 O O . LEU A 1 142 ? 3.767 0.101 -10.629 1.00 93.31 142 LEU A O 1
ATOM 1109 N N . LEU A 1 143 ? 5.207 -0.563 -9.028 1.00 92.12 143 LEU A N 1
ATOM 1110 C CA . LEU A 1 143 ? 4.229 -0.600 -7.932 1.00 92.12 143 LEU A CA 1
ATOM 1111 C C . LEU A 1 143 ? 3.646 0.789 -7.642 1.00 92.12 143 LEU A C 1
ATOM 1113 O O . LEU A 1 143 ? 2.436 0.935 -7.528 1.00 92.12 143 LEU A O 1
ATOM 1117 N N . MET A 1 144 ? 4.494 1.819 -7.534 1.00 86.81 144 MET A N 1
ATOM 1118 C CA . MET A 1 144 ? 4.042 3.194 -7.269 1.00 86.81 144 MET A CA 1
ATOM 1119 C C . MET A 1 144 ? 3.163 3.744 -8.400 1.00 86.81 144 MET A C 1
ATOM 1121 O O . MET A 1 144 ? 2.230 4.493 -8.132 1.00 86.81 144 MET A O 1
ATOM 1125 N N . ARG A 1 145 ? 3.435 3.343 -9.648 1.00 87.00 145 ARG A N 1
ATOM 1126 C CA . ARG A 1 145 ? 2.617 3.669 -10.827 1.00 87.00 145 ARG A CA 1
ATOM 1127 C C . ARG A 1 145 ? 1.331 2.838 -10.932 1.00 87.00 145 ARG A C 1
ATOM 1129 O O . ARG A 1 145 ? 0.560 3.063 -11.857 1.00 87.00 145 ARG A O 1
ATOM 1136 N N . GLY A 1 146 ? 1.115 1.865 -10.041 1.00 88.75 146 GLY A N 1
ATOM 1137 C CA . GLY A 1 146 ? -0.040 0.962 -10.087 1.00 88.75 146 GLY A CA 1
ATOM 1138 C C . GLY A 1 146 ? -0.058 0.037 -11.307 1.00 88.75 146 GLY A C 1
ATOM 1139 O O . GLY A 1 146 ? -1.118 -0.434 -11.695 1.00 88.75 146 GLY A O 1
ATOM 1140 N N . LEU A 1 147 ? 1.099 -0.196 -11.937 1.00 92.69 147 LEU A N 1
ATOM 1141 C CA . LEU A 1 147 ? 1.223 -1.057 -13.122 1.00 92.69 147 LEU A CA 1
ATOM 1142 C C . LEU A 1 147 ? 1.455 -2.529 -12.766 1.00 92.69 147 LEU A C 1
ATOM 1144 O O . LEU A 1 147 ? 1.389 -3.385 -13.640 1.00 92.69 147 LEU A O 1
ATOM 1148 N N . VAL A 1 148 ? 1.810 -2.803 -11.510 1.00 94.81 148 VAL A N 1
ATOM 1149 C CA . VAL A 1 148 ? 1.953 -4.148 -10.949 1.00 94.81 148 VAL A CA 1
ATOM 1150 C C . VAL A 1 148 ? 1.469 -4.140 -9.505 1.00 94.81 148 VAL A C 1
ATOM 1152 O O . VAL A 1 148 ? 1.565 -3.124 -8.817 1.00 94.81 148 VAL A O 1
ATOM 1155 N N . GLU A 1 149 ? 1.032 -5.292 -9.021 1.00 93.69 149 GLU A N 1
ATOM 1156 C CA . GLU A 1 149 ? 0.667 -5.561 -7.635 1.00 9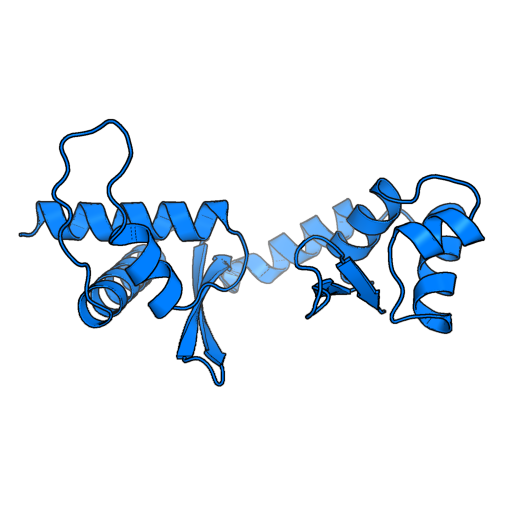3.69 149 GLU A CA 1
ATOM 1157 C C . GLU A 1 149 ? 1.637 -6.573 -7.007 1.00 93.69 149 GLU A C 1
ATOM 1159 O O . GLU A 1 149 ? 2.295 -7.351 -7.707 1.00 93.69 149 GLU A O 1
ATOM 1164 N N . ARG A 1 150 ? 1.738 -6.576 -5.667 1.00 92.81 150 ARG A N 1
ATOM 1165 C CA . ARG A 1 150 ? 2.519 -7.567 -4.905 1.00 92.81 150 ARG A CA 1
ATOM 1166 C C . ARG A 1 150 ? 1.626 -8.386 -3.978 1.00 92.81 150 ARG A C 1
ATOM 1168 O O . ARG A 1 150 ? 0.748 -7.836 -3.319 1.00 92.81 150 ARG A O 1
ATOM 1175 N N . TYR A 1 151 ? 1.934 -9.667 -3.824 1.00 88.19 151 TYR A N 1
ATOM 1176 C CA . TYR A 1 151 ? 1.319 -10.557 -2.832 1.00 88.19 151 TYR A CA 1
ATOM 1177 C C . TYR A 1 151 ? 2.392 -11.371 -2.114 1.00 88.19 151 TYR A C 1
ATOM 1179 O O . TYR A 1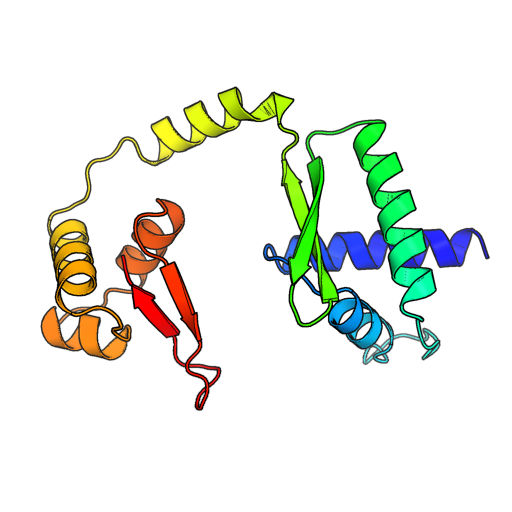 151 ? 3.483 -11.625 -2.633 1.00 88.19 151 TYR A O 1
ATOM 1187 N N . THR A 1 152 ? 2.093 -11.742 -0.873 1.00 85.19 152 THR A N 1
ATOM 1188 C CA . THR A 1 152 ? 2.965 -12.552 -0.023 1.00 85.19 152 THR A CA 1
ATOM 1189 C C . THR A 1 152 ? 2.791 -14.039 -0.316 1.00 85.19 152 THR A C 1
ATOM 1191 O O . THR A 1 152 ? 1.676 -14.528 -0.494 1.00 85.19 152 THR A O 1
ATOM 1194 N N . ASP A 1 153 ? 3.903 -14.777 -0.332 1.00 80.62 153 ASP A N 1
ATOM 1195 C CA . ASP A 1 153 ? 3.896 -16.242 -0.395 1.00 80.62 153 ASP A CA 1
ATOM 1196 C C . ASP A 1 153 ? 3.244 -16.811 0.893 1.00 80.62 153 ASP A C 1
ATOM 1198 O O . ASP A 1 153 ? 3.717 -16.506 1.996 1.00 80.62 153 ASP A O 1
ATOM 1202 N N . PRO A 1 154 ? 2.190 -17.651 0.796 1.00 74.06 154 PRO A N 1
ATOM 1203 C CA . PRO A 1 154 ? 1.512 -18.223 1.964 1.00 74.06 154 PRO A CA 1
ATOM 1204 C C . PRO A 1 154 ? 2.415 -19.086 2.857 1.00 74.06 154 PRO A C 1
ATOM 1206 O O . PRO A 1 154 ? 2.147 -19.232 4.047 1.00 74.06 154 PRO A O 1
ATOM 1209 N N . GLN A 1 155 ? 3.472 -19.675 2.293 1.00 76.19 155 GLN A N 1
ATOM 1210 C CA . GLN A 1 155 ? 4.424 -20.531 3.003 1.00 76.19 155 GLN A CA 1
ATOM 1211 C C . GLN A 1 155 ? 5.641 -19.744 3.504 1.00 76.19 155 GLN A C 1
ATOM 1213 O O . GLN A 1 155 ? 6.308 -20.172 4.448 1.00 76.19 155 GLN A O 1
ATOM 1218 N N . ARG A 1 156 ? 5.955 -18.597 2.887 1.00 76.25 156 ARG A N 1
ATOM 1219 C CA . ARG A 1 156 ? 7.134 -17.779 3.209 1.00 76.25 156 ARG A CA 1
ATOM 1220 C C . ARG A 1 156 ? 6.790 -16.293 3.241 1.00 76.25 156 ARG A C 1
ATOM 1222 O O . ARG A 1 156 ? 6.929 -15.595 2.245 1.00 76.25 156 ARG A O 1
ATOM 1229 N N . ALA A 1 157 ? 6.497 -15.77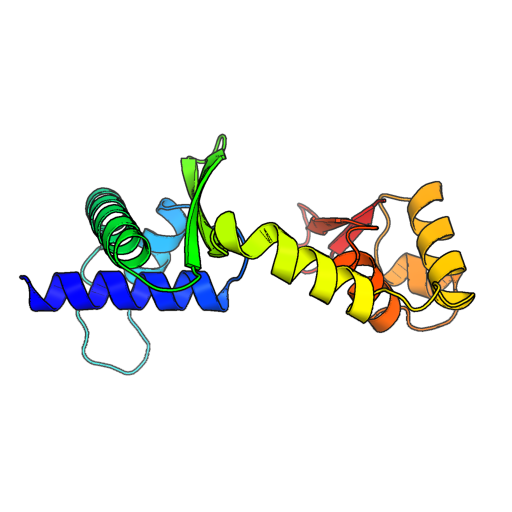2 4.431 1.00 73.06 157 ALA A N 1
ATOM 1230 C CA . ALA A 1 157 ? 6.111 -14.368 4.635 1.00 73.06 157 ALA A CA 1
ATOM 1231 C C . ALA A 1 157 ? 7.102 -13.315 4.082 1.00 73.06 157 ALA A C 1
ATOM 1233 O O . ALA A 1 157 ? 6.717 -12.173 3.856 1.00 73.06 157 ALA A O 1
ATOM 1234 N N . ASN A 1 158 ? 8.366 -13.687 3.851 1.00 77.81 158 ASN A N 1
ATOM 1235 C CA . ASN A 1 158 ? 9.419 -12.780 3.383 1.00 77.81 158 ASN A CA 1
ATOM 1236 C C . ASN A 1 158 ? 9.582 -12.771 1.852 1.00 77.81 158 ASN A C 1
ATOM 1238 O O . ASN A 1 158 ? 10.447 -12.063 1.334 1.00 77.81 158 ASN A O 1
ATOM 1242 N N . VAL A 1 159 ? 8.819 -13.595 1.129 1.00 83.06 159 VAL A N 1
ATOM 1243 C CA . VAL A 1 159 ? 8.880 -13.697 -0.330 1.00 83.06 159 VAL A CA 1
ATOM 1244 C C . VAL A 1 159 ? 7.655 -13.018 -0.920 1.00 83.06 159 VAL A C 1
ATOM 1246 O O . VAL A 1 159 ? 6.519 -13.354 -0.588 1.00 83.06 159 VAL A O 1
ATOM 1249 N N . TYR A 1 160 ? 7.915 -12.070 -1.816 1.00 88.69 160 TYR A N 1
ATOM 1250 C CA . TYR A 1 160 ? 6.888 -11.378 -2.577 1.00 88.69 160 TYR A CA 1
ATOM 1251 C C . TYR A 1 160 ? 6.891 -11.862 -4.017 1.00 88.69 160 TYR A C 1
ATOM 1253 O O . TYR A 1 160 ? 7.951 -12.017 -4.639 1.00 88.69 160 TYR A O 1
ATOM 1261 N N . PHE A 1 161 ? 5.689 -12.039 -4.531 1.00 93.06 161 PHE A N 1
ATOM 1262 C CA . PHE A 1 161 ? 5.421 -12.293 -5.928 1.00 93.06 161 PHE A CA 1
ATOM 1263 C C . PHE A 1 161 ? 4.697 -11.088 -6.529 1.00 93.06 161 PHE A C 1
ATOM 1265 O O . PHE A 1 161 ? 4.000 -10.359 -5.823 1.00 93.06 161 PHE A O 1
ATOM 1272 N N . TYR A 1 162 ? 4.914 -10.873 -7.822 1.00 95.12 162 TYR A N 1
ATOM 1273 C CA . TYR A 1 162 ? 4.449 -9.717 -8.574 1.00 95.12 162 TYR A CA 1
ATOM 1274 C C . TYR A 1 162 ? 3.561 -10.172 -9.730 1.00 95.12 162 TYR A C 1
ATOM 1276 O O . TYR A 1 162 ? 3.804 -11.226 -10.328 1.00 95.12 162 TYR A O 1
ATOM 1284 N N . GLN A 1 163 ? 2.527 -9.392 -10.022 1.00 94.44 163 GLN A N 1
ATOM 1285 C CA . GLN A 1 163 ? 1.589 -9.611 -11.125 1.00 94.44 163 GLN A CA 1
ATOM 1286 C C . GLN A 1 163 ? 1.139 -8.253 -11.679 1.00 94.44 163 GLN A C 1
ATOM 1288 O O . GLN A 1 163 ? 1.112 -7.288 -10.922 1.00 94.44 163 GLN A O 1
ATOM 1293 N N . ALA A 1 164 ? 0.872 -8.175 -12.984 1.00 89.12 164 ALA A N 1
ATOM 1294 C CA . ALA A 1 164 ? 0.333 -6.984 -13.646 1.00 89.12 164 ALA A CA 1
ATOM 1295 C C . ALA A 1 164 ? -1.199 -7.009 -13.673 1.00 89.12 164 ALA A C 1
ATOM 1297 O O . ALA A 1 164 ? -1.754 -8.135 -13.716 1.00 89.12 164 ALA A O 1
#

Mean predicted aligned error: 11.64 Å